Protein AF-A0A1B0D159-F1 (afdb_monomer_lite)

Structure (mmCIF, N/CA/C/O backbone):
data_AF-A0A1B0D159-F1
#
_entry.id   AF-A0A1B0D159-F1
#
loop_
_atom_site.group_PDB
_atom_site.id
_atom_site.type_symbol
_atom_site.label_atom_id
_atom_site.label_alt_id
_atom_site.label_comp_id
_atom_site.label_asym_id
_atom_site.label_entity_id
_atom_site.label_seq_id
_atom_site.pdbx_PDB_ins_code
_atom_site.Cartn_x
_atom_site.Cartn_y
_atom_site.Cartn_z
_atom_site.occupancy
_atom_site.B_iso_or_equiv
_atom_site.auth_seq_id
_atom_site.auth_comp_id
_atom_site.auth_asym_id
_atom_site.auth_atom_id
_atom_site.pdbx_PDB_model_num
ATOM 1 N N . MET A 1 1 ? -0.594 17.448 7.641 1.00 54.59 1 MET A N 1
ATOM 2 C CA . MET A 1 1 ? 0.842 17.535 8.004 1.00 54.59 1 MET A CA 1
ATOM 3 C C . MET A 1 1 ? 1.347 16.237 8.627 1.00 54.59 1 MET A C 1
ATOM 5 O O . MET A 1 1 ? 2.377 15.751 8.190 1.00 54.59 1 MET A O 1
ATOM 9 N N . GLU A 1 2 ? 0.631 15.640 9.583 1.00 60.34 2 GLU A N 1
ATOM 10 C CA . GLU A 1 2 ? 1.067 14.412 10.274 1.00 60.34 2 GLU A CA 1
ATOM 11 C C . GLU A 1 2 ? 1.139 13.172 9.366 1.00 60.34 2 GLU A C 1
ATOM 13 O O . GLU A 1 2 ? 2.184 12.535 9.313 1.00 60.34 2 GLU A O 1
ATOM 18 N N . ALA A 1 3 ? 0.113 12.914 8.541 1.00 57.47 3 ALA A N 1
ATOM 19 C CA . ALA A 1 3 ? 0.132 11.820 7.558 1.00 57.47 3 ALA A CA 1
ATOM 20 C C . ALA A 1 3 ? 1.318 11.931 6.581 1.00 57.47 3 ALA A C 1
ATOM 22 O O . ALA A 1 3 ? 2.084 10.995 6.398 1.00 57.47 3 ALA A O 1
ATOM 23 N N . LEU A 1 4 ? 1.545 13.115 6.007 1.00 62.62 4 LEU A N 1
ATOM 24 C CA . LEU A 1 4 ? 2.666 13.343 5.087 1.00 62.62 4 LEU A CA 1
ATOM 25 C C . LEU A 1 4 ? 4.036 13.183 5.760 1.00 62.62 4 LEU A C 1
ATOM 27 O O . LEU A 1 4 ? 4.980 12.746 5.111 1.00 62.62 4 LEU A O 1
ATOM 31 N N . ARG A 1 5 ? 4.155 13.510 7.053 1.00 64.19 5 ARG A N 1
ATOM 32 C CA . ARG A 1 5 ? 5.373 13.241 7.833 1.00 64.19 5 ARG A CA 1
ATOM 33 C C . ARG A 1 5 ? 5.543 11.748 8.118 1.00 64.19 5 ARG A C 1
ATOM 35 O O . ARG A 1 5 ? 6.658 11.260 8.003 1.00 64.19 5 ARG A O 1
ATOM 42 N N . TYR A 1 6 ? 4.460 11.028 8.408 1.00 66.75 6 TYR A N 1
ATOM 43 C CA . TYR A 1 6 ? 4.466 9.574 8.617 1.00 66.75 6 TYR A CA 1
ATOM 44 C C . TYR A 1 6 ? 4.919 8.788 7.367 1.00 66.75 6 TYR A C 1
ATOM 46 O O . TYR A 1 6 ? 5.575 7.746 7.465 1.00 66.75 6 TYR A O 1
ATOM 54 N N . PHE A 1 7 ? 4.612 9.315 6.179 1.00 66.75 7 PHE A N 1
ATOM 55 C CA . PHE A 1 7 ? 5.041 8.757 4.892 1.00 66.75 7 PHE A CA 1
ATOM 56 C C . PHE A 1 7 ? 6.311 9.402 4.316 1.00 66.75 7 PHE A C 1
ATOM 58 O O . PHE A 1 7 ? 6.636 9.136 3.168 1.00 66.75 7 PHE A O 1
ATOM 65 N N . GLU A 1 8 ? 7.015 10.252 5.072 1.00 73.12 8 GLU A N 1
ATOM 66 C CA . GLU A 1 8 ? 8.238 10.957 4.629 1.00 73.12 8 GLU A CA 1
ATOM 67 C C . GLU A 1 8 ? 8.065 11.856 3.381 1.00 73.12 8 GLU A C 1
ATOM 69 O O . GLU A 1 8 ? 9.023 12.420 2.860 1.00 73.12 8 GLU A O 1
ATOM 74 N N . LEU A 1 9 ? 6.826 12.105 2.946 1.00 66.94 9 LEU A N 1
ATOM 75 C CA . LEU A 1 9 ? 6.491 12.979 1.814 1.00 66.94 9 LEU A CA 1
ATOM 76 C C . LEU A 1 9 ? 6.340 14.458 2.211 1.00 66.94 9 LEU A C 1
ATOM 78 O O . LEU A 1 9 ? 6.102 15.321 1.364 1.00 66.94 9 LEU A O 1
ATOM 82 N N . GLY A 1 10 ? 6.482 14.775 3.501 1.00 57.59 10 GLY A N 1
ATOM 83 C CA . GLY A 1 10 ? 6.252 16.111 4.056 1.00 57.59 10 GLY A CA 1
ATOM 84 C C . GLY A 1 10 ? 7.083 17.228 3.415 1.00 57.59 10 GLY A C 1
ATOM 85 O O . GLY A 1 10 ? 6.584 18.344 3.301 1.00 57.59 10 GLY A O 1
ATOM 86 N N . GLN A 1 11 ? 8.306 16.937 2.954 1.00 58.91 11 GLN A N 1
ATOM 87 C CA . GLN A 1 11 ? 9.159 17.936 2.293 1.00 58.91 11 GLN A CA 1
ATOM 88 C C . GLN A 1 11 ? 8.787 18.178 0.821 1.00 58.91 11 GLN A C 1
ATOM 90 O O . GLN A 1 11 ? 9.048 19.259 0.306 1.00 58.91 11 GLN A O 1
ATOM 95 N N . LYS A 1 12 ? 8.146 17.210 0.149 1.00 57.34 12 LYS A N 1
ATOM 96 C CA . LYS A 1 12 ? 7.810 17.298 -1.285 1.00 57.34 12 LYS A CA 1
ATOM 97 C C . LYS A 1 12 ? 6.483 18.016 -1.562 1.00 57.34 12 LYS A C 1
ATOM 99 O O . LYS A 1 12 ? 6.266 18.483 -2.672 1.00 57.34 12 LYS A O 1
ATOM 104 N N . ILE A 1 13 ? 5.591 18.102 -0.570 1.00 54.78 13 ILE A N 1
ATOM 105 C CA . ILE A 1 13 ? 4.190 18.539 -0.759 1.00 54.78 13 ILE A CA 1
ATOM 106 C C . ILE A 1 13 ? 3.892 19.917 -0.131 1.00 54.78 13 ILE A C 1
ATOM 108 O O . ILE A 1 13 ? 2.797 20.446 -0.298 1.00 54.78 13 ILE A O 1
ATOM 112 N N . SER A 1 14 ? 4.853 20.567 0.540 1.00 49.03 14 SER A N 1
ATOM 113 C CA . SER A 1 14 ? 4.640 21.890 1.166 1.00 49.03 14 SER A CA 1
ATOM 114 C C . SER A 1 14 ? 4.395 23.043 0.174 1.00 49.03 14 SER A C 1
ATOM 116 O O . SER A 1 14 ? 4.145 24.170 0.597 1.00 49.03 14 SER A O 1
ATOM 118 N N . ILE A 1 15 ? 4.417 22.768 -1.132 1.00 50.78 15 ILE A N 1
ATOM 119 C CA . ILE A 1 15 ? 4.260 23.742 -2.210 1.00 50.78 15 ILE A CA 1
ATOM 120 C C . ILE A 1 15 ? 3.021 23.347 -3.040 1.00 50.78 15 ILE A C 1
ATOM 122 O O . ILE A 1 15 ? 3.056 22.445 -3.869 1.00 50.78 15 ILE A O 1
ATOM 126 N N . LEU A 1 16 ? 1.879 23.982 -2.773 1.00 50.66 16 LEU A N 1
ATOM 127 C CA . LEU A 1 16 ? 0.564 23.739 -3.402 1.00 50.66 16 LEU A CA 1
ATOM 128 C C . LEU A 1 16 ? -0.012 25.094 -3.866 1.00 50.66 16 LEU A C 1
ATOM 130 O O . LEU A 1 16 ? 0.313 26.088 -3.217 1.00 50.66 16 LEU A O 1
ATOM 134 N N . PRO A 1 17 ? -0.886 25.216 -4.902 1.00 53.81 17 PRO A N 1
ATOM 135 C CA . PRO A 1 17 ? -1.654 24.177 -5.610 1.00 53.81 17 PRO A CA 1
ATOM 136 C C . PRO A 1 17 ? -1.412 24.068 -7.137 1.00 53.81 17 PRO A C 1
ATOM 138 O O . PRO A 1 17 ? -1.729 23.034 -7.713 1.00 53.81 17 PRO A O 1
ATOM 141 N N . LYS A 1 18 ? -0.838 25.075 -7.820 1.00 52.78 18 LYS A N 1
ATOM 142 C CA . LYS A 1 18 ? -0.559 25.000 -9.277 1.00 52.78 18 LYS A CA 1
ATOM 143 C C . LYS A 1 18 ? 0.572 24.027 -9.617 1.00 52.78 18 LYS A C 1
ATOM 145 O O . LYS A 1 18 ? 0.513 23.364 -10.639 1.00 52.78 18 LYS A O 1
ATOM 150 N N . GLN A 1 19 ? 1.552 23.907 -8.726 1.00 56.62 19 GLN A N 1
ATOM 151 C CA . GLN A 1 19 ? 2.674 22.981 -8.873 1.00 56.62 19 GLN A CA 1
ATOM 152 C C . GLN A 1 19 ? 2.302 21.534 -8.548 1.00 56.62 19 GLN A C 1
ATOM 154 O O . GLN A 1 19 ? 3.108 20.650 -8.774 1.00 56.62 19 GLN A O 1
ATOM 159 N N . LEU A 1 20 ? 1.107 21.252 -8.016 1.00 61.47 20 LEU A N 1
ATOM 160 C CA . LEU A 1 20 ? 0.776 19.899 -7.572 1.00 61.47 20 LEU A CA 1
ATOM 161 C C . LEU A 1 20 ? 0.695 18.913 -8.739 1.00 61.47 20 LEU A C 1
ATOM 163 O O . LEU A 1 20 ? 1.216 17.811 -8.627 1.00 61.47 20 LEU A O 1
ATOM 167 N N . ASN A 1 21 ? 0.074 19.308 -9.852 1.00 61.00 21 ASN A N 1
ATOM 168 C CA . ASN A 1 21 ? -0.020 18.443 -11.029 1.00 61.00 21 ASN A CA 1
ATOM 169 C C . ASN A 1 21 ? 1.361 18.190 -11.647 1.00 61.00 21 ASN A C 1
ATOM 171 O O . ASN A 1 21 ? 1.673 17.045 -11.968 1.00 61.00 21 ASN A O 1
ATOM 175 N N . ASP A 1 22 ? 2.205 19.221 -11.728 1.00 66.69 22 ASP A N 1
ATOM 176 C CA . ASP A 1 22 ? 3.579 19.093 -12.223 1.00 66.69 22 ASP A CA 1
ATOM 177 C C . ASP A 1 22 ? 4.424 18.230 -11.273 1.00 66.69 22 ASP A C 1
ATOM 179 O O . ASP A 1 22 ? 5.069 17.276 -11.701 1.00 66.69 22 ASP A O 1
ATOM 183 N N . THR A 1 23 ? 4.341 18.461 -9.962 1.00 69.38 23 THR A N 1
ATOM 184 C CA . THR A 1 23 ? 5.036 17.664 -8.942 1.00 69.38 23 THR A CA 1
ATOM 185 C C . THR A 1 23 ? 4.586 16.205 -8.958 1.00 69.38 23 THR A C 1
ATOM 187 O O . THR A 1 23 ? 5.434 15.318 -8.935 1.00 69.38 23 THR A O 1
ATOM 190 N N . ILE A 1 24 ? 3.279 15.925 -9.064 1.00 71.56 24 ILE A N 1
ATOM 191 C CA . ILE A 1 24 ? 2.757 14.554 -9.197 1.00 71.56 24 ILE A CA 1
ATOM 192 C C . ILE A 1 24 ? 3.269 13.906 -10.486 1.00 71.56 24 ILE A C 1
ATOM 194 O O . ILE A 1 24 ? 3.559 12.708 -10.493 1.00 71.56 24 ILE A O 1
ATOM 198 N N . SER A 1 25 ? 3.411 14.672 -11.573 1.00 78.12 25 SER A N 1
ATOM 199 C CA . SER A 1 25 ? 3.928 14.143 -12.836 1.00 78.12 25 SER A CA 1
ATOM 200 C C . SER A 1 25 ? 5.370 13.635 -12.705 1.00 78.12 25 SER A C 1
ATOM 202 O O . SER A 1 25 ? 5.688 12.590 -13.274 1.00 78.12 25 SER A O 1
ATOM 204 N N . HIS A 1 26 ? 6.185 14.297 -11.874 1.00 84.69 26 HIS A N 1
ATOM 205 C CA . HIS A 1 26 ? 7.584 13.945 -11.614 1.00 84.69 26 HIS A CA 1
ATOM 206 C C . HIS A 1 26 ? 7.784 12.809 -10.606 1.00 84.69 26 HIS A C 1
ATOM 208 O O . HIS A 1 26 ? 8.901 12.309 -10.492 1.00 84.69 26 HIS A O 1
ATOM 214 N N . LEU A 1 27 ? 6.736 12.387 -9.891 1.00 87.50 27 LEU A N 1
ATOM 215 C CA . LEU A 1 27 ? 6.840 11.256 -8.973 1.00 87.50 27 LEU A CA 1
ATOM 216 C C . LEU A 1 27 ? 7.059 9.946 -9.737 1.00 87.50 27 LEU A C 1
ATOM 218 O O . LEU A 1 27 ? 6.408 9.676 -10.761 1.00 87.50 27 LEU A O 1
ATOM 222 N N . THR A 1 28 ? 7.933 9.106 -9.195 1.00 92.56 28 THR A N 1
ATOM 223 C CA . THR A 1 28 ? 8.136 7.736 -9.672 1.00 92.56 28 THR A CA 1
ATOM 224 C C . THR A 1 28 ? 6.897 6.870 -9.402 1.00 92.56 28 THR A C 1
ATOM 226 O O . THR A 1 28 ? 5.931 7.289 -8.754 1.00 92.56 28 THR A O 1
ATOM 229 N N . ALA A 1 29 ? 6.871 5.655 -9.954 1.00 90.88 29 ALA A N 1
ATOM 230 C CA . ALA A 1 29 ? 5.729 4.754 -9.796 1.00 90.88 29 ALA A CA 1
ATOM 231 C C . ALA A 1 29 ? 5.495 4.362 -8.326 1.00 90.88 29 ALA A C 1
ATOM 233 O O . ALA A 1 29 ? 4.355 4.381 -7.860 1.00 90.88 29 ALA A O 1
ATOM 234 N N . ASP A 1 30 ? 6.561 4.066 -7.583 1.00 93.69 30 ASP A N 1
ATOM 235 C CA . ASP A 1 30 ? 6.516 3.790 -6.147 1.00 93.69 30 ASP A CA 1
ATOM 236 C C . ASP A 1 30 ? 6.044 5.010 -5.349 1.00 93.69 30 ASP A C 1
ATOM 238 O O . ASP A 1 30 ? 5.117 4.890 -4.552 1.00 93.69 30 ASP A O 1
ATOM 242 N N . GLU A 1 31 ? 6.574 6.204 -5.618 1.00 92.38 31 GLU A N 1
ATOM 243 C CA . GLU A 1 31 ? 6.166 7.430 -4.925 1.00 92.38 31 GLU A CA 1
ATOM 244 C C . GLU A 1 31 ? 4.682 7.751 -5.132 1.00 92.38 31 GLU A C 1
ATOM 246 O O . GLU A 1 31 ? 3.992 8.162 -4.195 1.00 92.38 31 GLU A O 1
ATOM 251 N N . LYS A 1 32 ? 4.159 7.510 -6.341 1.00 90.81 32 LYS A N 1
ATOM 252 C CA . LYS A 1 32 ? 2.724 7.628 -6.637 1.00 90.81 32 LYS A CA 1
ATOM 253 C C . LYS A 1 32 ? 1.897 6.632 -5.826 1.00 90.81 32 LYS A C 1
ATOM 255 O O . LYS A 1 32 ? 0.839 6.999 -5.312 1.00 90.81 32 LYS A O 1
ATOM 260 N N . GLN A 1 33 ? 2.372 5.398 -5.662 1.00 93.25 33 GLN A N 1
ATOM 261 C CA . GLN A 1 33 ? 1.699 4.410 -4.819 1.00 93.25 33 GLN A CA 1
ATOM 262 C C . GLN A 1 33 ? 1.749 4.784 -3.332 1.00 93.25 33 GLN A C 1
ATOM 264 O O . GLN A 1 33 ? 0.730 4.664 -2.652 1.00 93.25 33 GLN A O 1
ATOM 269 N N . ILE A 1 34 ? 2.870 5.313 -2.831 1.00 94.31 34 ILE A N 1
ATOM 270 C CA . ILE A 1 34 ? 2.960 5.823 -1.453 1.00 94.31 34 ILE A CA 1
ATOM 271 C C . ILE A 1 34 ? 2.025 7.019 -1.250 1.00 94.31 34 ILE A C 1
ATOM 273 O O . ILE A 1 34 ? 1.350 7.106 -0.225 1.00 94.31 34 ILE A O 1
ATOM 277 N N . LEU A 1 35 ? 1.908 7.914 -2.233 1.00 90.69 35 LEU A N 1
ATOM 278 C CA . LEU A 1 35 ? 0.947 9.014 -2.171 1.00 90.69 35 LEU A CA 1
ATOM 279 C C . LEU A 1 35 ? -0.504 8.505 -2.119 1.00 90.69 35 LEU A C 1
ATOM 281 O O . LEU A 1 35 ? -1.311 9.013 -1.338 1.00 90.69 35 LEU A O 1
ATOM 285 N N . CYS A 1 36 ? -0.832 7.474 -2.901 1.00 90.88 36 CYS A N 1
ATOM 286 C CA . CYS A 1 36 ? -2.137 6.816 -2.839 1.00 90.88 36 CYS A CA 1
ATOM 287 C C . CYS A 1 36 ? -2.382 6.180 -1.459 1.00 90.88 36 CYS A C 1
ATOM 289 O O . CYS A 1 36 ? -3.451 6.346 -0.873 1.00 90.88 36 CYS A O 1
ATOM 291 N N . LEU A 1 37 ? -1.362 5.540 -0.884 1.00 92.94 37 LEU A N 1
ATOM 292 C CA . LEU A 1 37 ? -1.410 4.969 0.461 1.00 92.94 37 LEU A CA 1
ATOM 293 C C . LEU A 1 37 ? -1.680 6.034 1.536 1.00 92.94 37 LEU A C 1
ATOM 295 O O . LEU A 1 37 ? -2.465 5.787 2.449 1.00 92.94 37 LEU A O 1
ATOM 299 N N . VAL A 1 38 ? -1.108 7.238 1.401 1.00 91.94 38 VAL A N 1
ATOM 300 C CA . VAL A 1 38 ? -1.415 8.376 2.289 1.00 91.94 38 VAL A CA 1
ATOM 301 C C . VAL A 1 38 ? -2.893 8.739 2.218 1.00 91.94 38 VAL A C 1
ATOM 303 O O . VAL A 1 38 ? -3.523 8.968 3.252 1.00 91.94 38 VAL A O 1
ATOM 306 N N . LYS A 1 39 ? -3.452 8.801 1.006 1.00 89.31 39 LYS A N 1
ATOM 307 C CA . LYS A 1 39 ? -4.870 9.110 0.805 1.00 89.31 39 LYS A CA 1
ATOM 308 C C . LYS A 1 39 ? -5.754 8.067 1.492 1.00 89.31 39 LYS A C 1
ATOM 310 O O . LYS A 1 39 ? -6.626 8.436 2.272 1.00 89.31 39 LYS A O 1
ATOM 315 N N . ILE A 1 40 ? -5.459 6.785 1.284 1.00 90.69 40 ILE A N 1
ATOM 316 C CA . ILE A 1 40 ? -6.162 5.666 1.927 1.00 90.69 40 ILE A CA 1
ATOM 317 C C . ILE A 1 40 ? -6.066 5.776 3.461 1.00 90.69 40 ILE A C 1
ATOM 319 O O . ILE A 1 40 ? -7.070 5.646 4.157 1.00 90.69 40 ILE A O 1
ATOM 323 N N . TRP A 1 41 ? -4.883 6.086 4.001 1.00 92.38 41 TRP A N 1
ATOM 324 C CA . TRP A 1 41 ? -4.661 6.282 5.441 1.00 92.38 41 TRP A CA 1
ATOM 325 C C . TRP A 1 41 ? -5.510 7.406 6.044 1.00 92.38 41 TRP A C 1
ATOM 327 O O . TRP A 1 41 ? -6.031 7.266 7.151 1.00 92.38 41 TRP A O 1
ATOM 337 N N . LEU A 1 42 ? -5.683 8.509 5.313 1.00 89.50 42 LEU A N 1
ATOM 338 C CA . LEU A 1 42 ? -6.531 9.625 5.736 1.00 89.50 42 LEU A CA 1
ATOM 339 C C . LEU A 1 42 ? -8.023 9.274 5.705 1.00 89.50 42 LEU A C 1
ATOM 341 O O . LEU A 1 42 ? -8.762 9.707 6.586 1.00 89.50 42 LEU A O 1
ATOM 345 N N . GLU A 1 43 ? -8.458 8.495 4.716 1.00 91.25 43 GLU A N 1
ATOM 346 C CA . GLU A 1 43 ? -9.862 8.101 4.545 1.00 91.25 43 GLU A CA 1
ATOM 347 C C . GLU A 1 43 ? -10.306 7.010 5.532 1.00 91.25 43 GLU A C 1
ATOM 349 O O . GLU A 1 43 ? -11.498 6.886 5.805 1.00 91.25 43 GLU A O 1
ATOM 354 N N . ARG A 1 44 ? -9.359 6.245 6.096 1.00 90.19 44 ARG A N 1
ATOM 355 C CA . ARG A 1 44 ? -9.606 5.133 7.036 1.00 90.19 44 ARG A CA 1
ATOM 356 C C . ARG A 1 44 ? -10.700 4.150 6.571 1.00 90.19 44 ARG A C 1
ATOM 358 O O . ARG A 1 44 ? -11.644 3.886 7.320 1.00 90.19 44 ARG A O 1
ATOM 365 N N . PRO A 1 45 ? -10.606 3.589 5.354 1.00 93.56 45 PRO A N 1
ATOM 366 C CA . PRO A 1 45 ? -11.593 2.630 4.879 1.00 93.56 45 PRO A CA 1
ATOM 367 C C . PRO A 1 45 ? -11.532 1.300 5.646 1.00 93.56 45 PRO A C 1
ATOM 369 O O . PRO A 1 45 ? -10.489 0.892 6.154 1.00 93.56 45 PRO A O 1
ATOM 372 N N . ILE A 1 46 ? -12.661 0.588 5.656 1.00 94.56 46 ILE A N 1
ATOM 373 C CA . ILE A 1 46 ? -12.785 -0.770 6.216 1.00 94.56 46 ILE A CA 1
ATOM 374 C C . ILE A 1 46 ? -12.373 -1.875 5.228 1.00 94.56 46 ILE A C 1
ATOM 376 O O . ILE A 1 46 ? -12.187 -3.022 5.627 1.00 94.56 46 ILE A O 1
ATOM 380 N N . ILE A 1 47 ? -12.237 -1.538 3.941 1.00 95.75 47 ILE A N 1
ATOM 381 C CA . ILE A 1 47 ? -11.741 -2.422 2.882 1.00 95.75 47 ILE A CA 1
ATOM 382 C C . ILE A 1 47 ? -10.654 -1.670 2.118 1.00 95.75 47 ILE A C 1
ATOM 384 O O . ILE A 1 47 ? -10.881 -0.551 1.660 1.00 95.75 47 ILE A O 1
ATOM 388 N N . VAL A 1 48 ? -9.491 -2.293 1.955 1.00 95.12 48 VAL A N 1
ATOM 389 C CA . VAL A 1 48 ? -8.369 -1.751 1.186 1.00 95.12 48 VAL A CA 1
ATOM 390 C C . VAL A 1 48 ? -8.001 -2.735 0.088 1.00 95.12 48 VAL A C 1
ATOM 392 O O . VAL A 1 48 ? -7.759 -3.910 0.354 1.00 95.12 48 VAL A O 1
ATOM 395 N N . ILE A 1 49 ? -7.941 -2.251 -1.150 1.00 95.00 49 ILE A N 1
ATOM 396 C CA . ILE A 1 49 ? -7.511 -3.041 -2.304 1.00 95.00 49 ILE A CA 1
ATOM 397 C C . ILE A 1 49 ? -6.152 -2.513 -2.752 1.00 95.00 49 ILE A C 1
ATOM 399 O O . ILE A 1 49 ? -6.005 -1.322 -3.023 1.00 95.00 49 ILE A O 1
ATOM 403 N N . VAL A 1 50 ? -5.161 -3.398 -2.815 1.00 94.00 50 VAL A N 1
ATOM 404 C CA . VAL A 1 50 ? -3.812 -3.088 -3.293 1.00 94.00 50 VAL A CA 1
ATOM 405 C C . VAL A 1 50 ? -3.531 -3.939 -4.520 1.00 94.00 50 VAL A C 1
ATOM 407 O O . VAL A 1 50 ? -3.413 -5.158 -4.425 1.00 94.00 50 VAL A O 1
ATOM 410 N N . GLU A 1 51 ? -3.411 -3.293 -5.672 1.00 93.31 51 GLU A N 1
ATOM 411 C CA . GLU A 1 51 ? -3.119 -3.953 -6.940 1.00 93.31 51 GLU A CA 1
ATOM 412 C C . GLU A 1 51 ? -1.681 -3.665 -7.371 1.00 93.31 51 GLU A C 1
ATOM 414 O O . GLU A 1 51 ? -1.247 -2.513 -7.370 1.00 93.31 51 GLU A O 1
ATOM 419 N N . ASN A 1 52 ? -0.953 -4.722 -7.740 1.00 90.75 52 ASN A N 1
ATOM 420 C CA . ASN A 1 52 ? 0.389 -4.681 -8.320 1.00 90.75 52 ASN A CA 1
ATOM 421 C C . ASN A 1 52 ? 1.330 -3.681 -7.614 1.00 90.75 52 ASN A C 1
ATOM 423 O O . ASN A 1 52 ? 1.830 -2.735 -8.238 1.00 90.75 52 ASN A O 1
ATOM 427 N N . PRO A 1 53 ? 1.581 -3.864 -6.301 1.00 92.38 53 PRO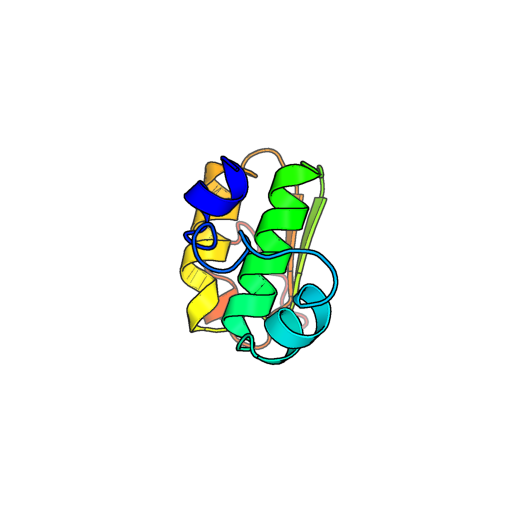 A N 1
ATOM 428 C CA . PRO A 1 53 ? 2.458 -2.974 -5.553 1.00 92.38 53 PRO A CA 1
ATOM 429 C C . PRO A 1 53 ? 3.871 -2.989 -6.149 1.00 92.38 53 PRO A C 1
ATOM 431 O O . PRO A 1 53 ? 4.445 -4.053 -6.405 1.00 92.38 53 PRO A O 1
ATOM 434 N N . HIS A 1 54 ? 4.436 -1.802 -6.359 1.00 94.31 54 HIS A N 1
ATOM 435 C CA . HIS A 1 54 ? 5.797 -1.618 -6.838 1.00 94.31 54 HIS A CA 1
ATOM 436 C C . HIS A 1 54 ? 6.774 -2.249 -5.835 1.00 94.31 54 HIS A C 1
ATOM 438 O O . HIS A 1 54 ? 6.571 -2.079 -4.627 1.00 94.31 54 HIS A O 1
ATOM 444 N N . PRO A 1 55 ? 7.837 -2.943 -6.287 1.00 92.19 55 PRO A N 1
ATOM 445 C CA . PRO A 1 55 ? 8.793 -3.595 -5.390 1.00 92.19 55 PRO A CA 1
ATOM 446 C C . PRO A 1 55 ? 9.328 -2.670 -4.288 1.00 92.19 55 PRO A C 1
ATOM 448 O O . PRO A 1 55 ? 9.320 -3.048 -3.119 1.00 92.19 55 PRO A O 1
ATOM 451 N N . ASP A 1 56 ?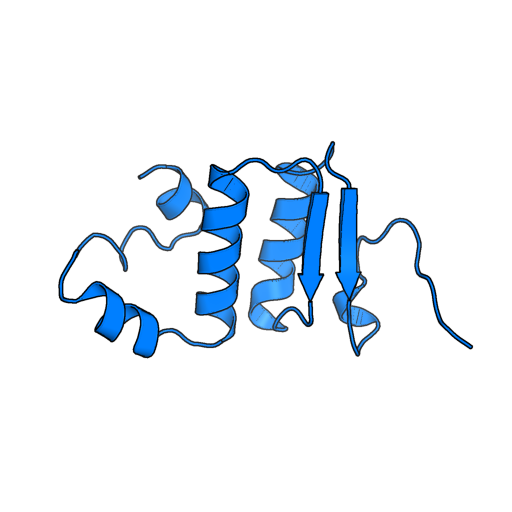 9.678 -1.432 -4.645 1.00 93.75 56 ASP A N 1
ATOM 452 C CA . ASP A 1 56 ? 10.219 -0.443 -3.698 1.00 93.75 56 ASP A CA 1
ATOM 453 C C . ASP A 1 56 ? 9.167 0.140 -2.736 1.00 93.75 56 ASP A C 1
ATOM 455 O O . ASP A 1 56 ? 9.495 0.547 -1.622 1.00 93.75 56 ASP A O 1
ATOM 459 N N . ALA A 1 57 ? 7.882 0.126 -3.110 1.00 93.44 57 ALA A N 1
ATOM 460 C CA . ALA A 1 57 ? 6.788 0.570 -2.240 1.00 93.44 57 ALA A CA 1
ATOM 461 C C . ALA A 1 57 ? 6.288 -0.543 -1.301 1.00 93.44 57 ALA A C 1
ATOM 463 O O . ALA A 1 57 ? 5.647 -0.266 -0.282 1.00 93.44 57 ALA A O 1
ATOM 464 N N . LEU A 1 58 ? 6.572 -1.807 -1.630 1.00 93.00 58 LEU A N 1
ATOM 465 C CA . LEU A 1 58 ? 5.952 -2.977 -1.014 1.00 93.00 58 LEU A CA 1
ATOM 466 C C . LEU A 1 58 ? 6.159 -3.040 0.501 1.00 93.00 58 LEU A C 1
ATOM 468 O O . LEU A 1 58 ? 5.211 -3.312 1.235 1.00 93.00 58 LEU A O 1
ATOM 472 N N . ASN A 1 59 ? 7.371 -2.759 0.982 1.00 93.19 59 ASN A N 1
ATOM 473 C CA . ASN A 1 59 ? 7.671 -2.810 2.414 1.00 93.19 59 ASN A CA 1
ATOM 474 C C . ASN A 1 59 ? 6.833 -1.797 3.202 1.00 93.19 59 ASN A C 1
ATOM 476 O O . ASN A 1 59 ? 6.272 -2.141 4.242 1.00 93.19 59 ASN A O 1
ATOM 480 N N . LYS A 1 60 ? 6.696 -0.569 2.684 1.00 93.69 60 LYS A N 1
ATOM 481 C CA . LYS A 1 60 ? 5.902 0.489 3.324 1.00 93.69 60 LYS A CA 1
ATOM 482 C C . LYS A 1 60 ? 4.405 0.204 3.237 1.00 93.69 60 LYS A C 1
ATOM 484 O O . LYS A 1 60 ? 3.682 0.463 4.197 1.00 93.69 60 LYS A O 1
ATOM 489 N N . ILE A 1 61 ? 3.944 -0.351 2.117 1.00 94.56 61 ILE A N 1
ATOM 490 C CA . ILE A 1 61 ? 2.566 -0.826 1.968 1.00 94.56 61 ILE A CA 1
ATOM 491 C C . ILE A 1 61 ? 2.287 -1.901 3.021 1.00 94.56 61 ILE A C 1
ATOM 493 O O . ILE A 1 61 ? 1.355 -1.751 3.803 1.00 94.56 61 ILE A O 1
ATOM 497 N N . ASN A 1 62 ? 3.118 -2.940 3.104 1.00 93.62 62 ASN A N 1
ATOM 498 C CA . ASN A 1 62 ? 2.915 -4.057 4.024 1.00 93.62 62 ASN A CA 1
ATOM 499 C C . ASN A 1 62 ? 2.924 -3.620 5.490 1.00 93.62 62 ASN A C 1
ATOM 501 O O . ASN A 1 62 ? 2.030 -4.019 6.235 1.00 93.62 62 ASN A O 1
ATOM 505 N N . SER A 1 63 ? 3.878 -2.779 5.903 1.00 93.50 63 SER A N 1
ATOM 506 C CA . SER A 1 63 ? 3.895 -2.262 7.275 1.00 93.50 63 SER A CA 1
ATOM 507 C C . SER A 1 63 ? 2.658 -1.417 7.572 1.00 93.50 63 SER A C 1
ATOM 509 O O . SER A 1 63 ? 2.006 -1.623 8.587 1.00 93.50 63 SER A O 1
ATOM 511 N N . THR A 1 64 ? 2.243 -0.550 6.646 1.00 93.81 64 THR A N 1
ATOM 512 C CA . THR A 1 64 ? 1.038 0.274 6.831 1.00 93.81 64 THR A CA 1
ATOM 513 C C . THR A 1 64 ? -0.227 -0.578 6.939 1.00 93.81 64 THR A C 1
ATOM 515 O O . THR A 1 64 ?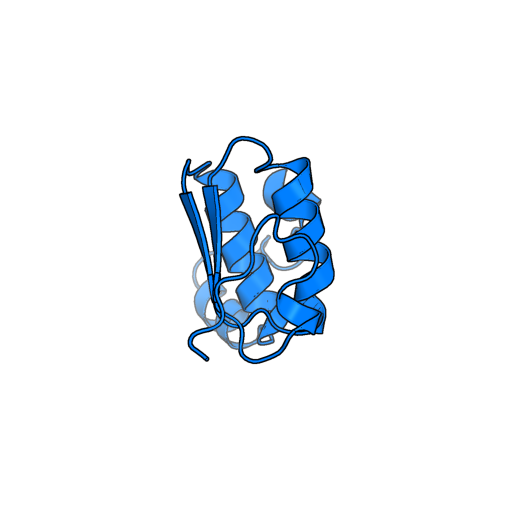 -1.079 -0.287 7.779 1.00 93.81 64 THR A O 1
ATOM 518 N N . MET A 1 65 ? -0.355 -1.638 6.131 1.00 92.62 65 MET A N 1
ATOM 519 C CA . MET A 1 65 ? -1.497 -2.555 6.218 1.00 92.62 65 MET A CA 1
ATOM 520 C C . MET A 1 65 ? -1.546 -3.259 7.579 1.00 92.62 65 MET A C 1
ATOM 522 O O . MET A 1 65 ? -2.602 -3.314 8.201 1.00 92.62 65 MET A O 1
ATOM 526 N N . ASN A 1 66 ? -0.398 -3.737 8.065 1.00 91.12 66 ASN A N 1
ATOM 527 C CA . ASN A 1 66 ? -0.310 -4.458 9.334 1.00 91.12 66 ASN A CA 1
ATOM 528 C C . AS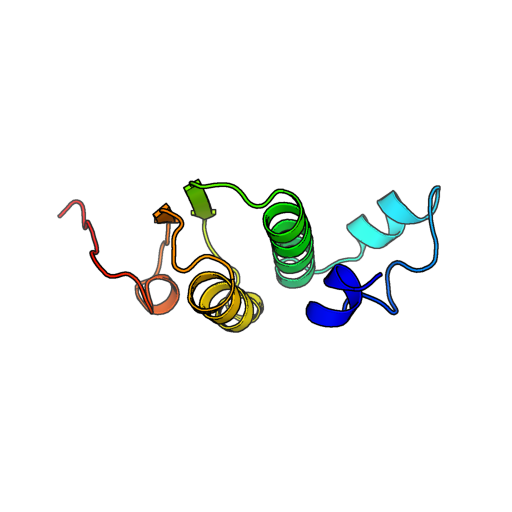N A 1 66 ? -0.498 -3.543 10.556 1.00 91.12 66 ASN A C 1
ATOM 530 O O . ASN A 1 66 ? -1.116 -3.956 11.534 1.00 91.12 66 ASN A O 1
ATOM 534 N N . ASP A 1 67 ? 0.007 -2.309 10.502 1.00 91.75 67 ASP A N 1
ATOM 535 C CA . ASP A 1 67 ? 0.027 -1.409 11.659 1.00 91.75 67 ASP A CA 1
ATOM 536 C C . ASP A 1 67 ? -1.228 -0.529 11.727 1.00 91.75 67 ASP A C 1
ATOM 538 O O . ASP A 1 67 ? -1.858 -0.400 12.777 1.00 91.75 67 ASP A O 1
ATOM 542 N N . SER A 1 68 ? -1.602 0.093 10.603 1.00 92.06 68 SER A N 1
ATOM 543 C CA . SER A 1 68 ? -2.691 1.082 10.543 1.00 92.06 68 SER A CA 1
ATOM 544 C C . SER A 1 68 ? -4.035 0.493 10.113 1.00 92.06 68 SER A C 1
ATOM 546 O O . SER A 1 68 ? -5.072 1.068 10.435 1.00 92.06 68 SER A O 1
ATOM 548 N N . PHE A 1 69 ? -4.031 -0.641 9.407 1.00 92.50 69 PHE A N 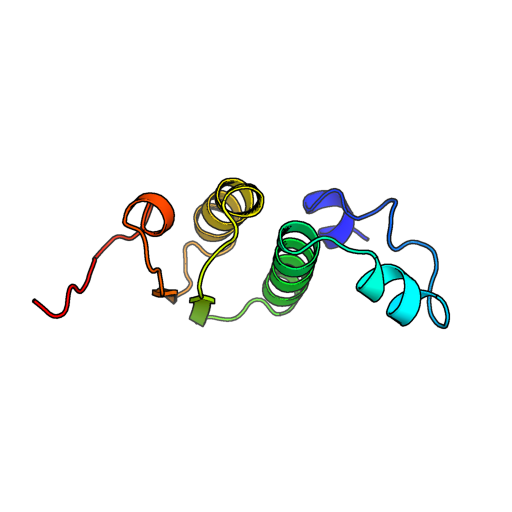1
ATOM 549 C CA . PHE A 1 69 ? -5.226 -1.271 8.831 1.00 92.50 69 PHE A CA 1
ATOM 550 C C . PHE A 1 69 ? -5.476 -2.692 9.345 1.00 92.50 69 PHE A C 1
ATOM 552 O O . PHE A 1 69 ? -6.155 -3.476 8.689 1.00 92.50 69 PHE A O 1
ATOM 559 N N . LYS A 1 70 ? -4.985 -3.013 10.546 1.00 90.25 70 LYS A N 1
ATOM 560 C CA . LYS A 1 70 ? -5.137 -4.335 11.179 1.00 90.25 70 LYS A CA 1
ATOM 561 C C . LYS A 1 70 ? -6.586 -4.840 11.269 1.00 90.25 70 LYS A C 1
ATOM 563 O O . LYS A 1 70 ? -6.812 -6.043 11.234 1.00 90.25 70 LYS A O 1
ATOM 568 N N . ASP A 1 71 ? -7.545 -3.919 11.386 1.00 91.75 71 ASP A N 1
ATOM 569 C CA . ASP A 1 71 ? -8.975 -4.219 11.528 1.00 91.75 71 ASP A CA 1
ATOM 570 C C . ASP A 1 71 ? -9.738 -4.090 10.192 1.00 91.75 71 ASP A C 1
ATOM 572 O O . ASP A 1 71 ? -10.950 -4.295 10.142 1.00 91.75 71 ASP A O 1
ATOM 576 N N . ALA A 1 72 ? -9.049 -3.737 9.100 1.00 94.38 72 ALA A N 1
ATOM 577 C CA . ALA A 1 72 ? -9.632 -3.628 7.768 1.00 94.38 72 ALA A CA 1
ATOM 578 C C . ALA A 1 72 ? -9.442 -4.926 6.972 1.00 94.38 72 ALA A C 1
ATOM 580 O O . ALA A 1 72 ? -8.478 -5.671 7.146 1.00 94.38 72 ALA A O 1
ATOM 581 N N . THR A 1 73 ? -10.346 -5.176 6.027 1.00 95.50 73 THR A N 1
ATOM 582 C CA . THR A 1 73 ? -10.159 -6.244 5.040 1.00 95.50 73 THR A CA 1
ATOM 583 C C . THR A 1 73 ? -9.199 -5.765 3.958 1.00 95.50 73 THR A C 1
ATOM 585 O O . THR A 1 73 ? -9.530 -4.860 3.194 1.00 95.50 73 THR A O 1
ATOM 588 N N . VAL A 1 74 ? -8.020 -6.380 3.866 1.00 95.25 74 VAL A N 1
ATOM 589 C CA . VAL A 1 74 ? -7.019 -6.056 2.840 1.00 95.25 74 VAL A CA 1
ATOM 590 C C . VAL A 1 74 ? -7.021 -7.127 1.753 1.00 95.25 74 VAL A C 1
ATOM 592 O O . VAL A 1 74 ? -6.751 -8.296 2.022 1.00 95.25 74 VAL A O 1
ATOM 595 N N . ILE A 1 75 ? -7.292 -6.723 0.513 1.00 95.75 75 ILE A N 1
ATOM 596 C CA . ILE A 1 75 ? -7.247 -7.584 -0.673 1.00 95.75 75 ILE A CA 1
ATOM 597 C C . ILE A 1 75 ? -6.034 -7.173 -1.506 1.00 95.75 75 ILE A C 1
ATOM 599 O O . ILE A 1 75 ? -5.953 -6.033 -1.963 1.00 95.75 75 ILE A O 1
ATOM 603 N N . LYS A 1 76 ? -5.090 -8.097 -1.710 1.00 93.94 76 LYS A N 1
ATOM 604 C CA . LYS A 1 76 ? -3.932 -7.880 -2.585 1.00 93.94 76 LYS A CA 1
ATOM 605 C C . LYS A 1 76 ? -4.113 -8.635 -3.896 1.00 93.94 76 LYS A C 1
ATOM 607 O O . LYS A 1 76 ? -4.357 -9.838 -3.880 1.00 93.94 76 LYS A O 1
ATOM 612 N N . ILE A 1 77 ? -3.961 -7.926 -5.00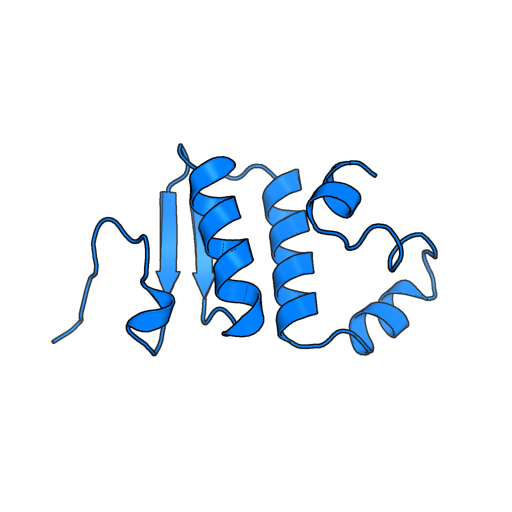9 1.00 94.06 77 ILE A N 1
ATOM 613 C CA . ILE A 1 77 ? -3.917 -8.488 -6.360 1.00 94.06 77 ILE A CA 1
ATOM 614 C C . ILE A 1 77 ? -2.479 -8.339 -6.843 1.00 94.06 77 ILE A C 1
ATOM 616 O O . ILE A 1 77 ? -1.949 -7.229 -6.880 1.00 94.06 77 ILE A O 1
ATOM 620 N N . ALA A 1 78 ? -1.833 -9.453 -7.161 1.00 90.81 78 ALA A N 1
ATOM 621 C CA . ALA A 1 78 ? -0.411 -9.486 -7.461 1.00 90.81 78 ALA A CA 1
ATOM 622 C C . ALA A 1 78 ? -0.097 -10.473 -8.579 1.00 90.81 78 ALA A C 1
ATOM 624 O O . ALA A 1 78 ? -0.734 -11.518 -8.693 1.00 90.81 78 ALA A O 1
ATOM 625 N N . THR A 1 79 ? 0.946 -10.167 -9.347 1.00 89.81 79 THR A N 1
ATOM 626 C CA . THR A 1 79 ? 1.494 -11.057 -10.379 1.00 89.81 79 THR A CA 1
ATOM 627 C C . THR A 1 79 ? 2.675 -11.888 -9.878 1.00 89.81 79 THR A C 1
ATOM 629 O O . THR A 1 79 ? 3.133 -12.785 -10.580 1.00 89.81 79 THR A O 1
ATOM 632 N N . SER A 1 80 ? 3.200 -11.597 -8.682 1.00 88.44 80 SER A N 1
ATOM 633 C CA . SER A 1 80 ? 4.315 -12.323 -8.068 1.00 88.44 80 SER A CA 1
ATOM 634 C C . SER A 1 80 ? 4.026 -12.671 -6.611 1.00 88.44 80 SER A C 1
ATOM 636 O O . SER A 1 80 ? 3.512 -11.848 -5.854 1.00 88.44 80 SER A O 1
ATOM 638 N N . GLN A 1 81 ? 4.442 -13.867 -6.181 1.00 87.69 81 GLN A N 1
ATOM 639 C CA . GLN A 1 81 ? 4.280 -14.329 -4.797 1.00 87.69 81 GLN A CA 1
ATOM 640 C C . GLN A 1 81 ? 4.937 -13.400 -3.768 1.00 87.69 81 GLN A C 1
ATOM 642 O O . GLN A 1 81 ? 4.421 -13.240 -2.666 1.00 87.69 81 GLN A O 1
ATOM 647 N N . HIS A 1 82 ? 6.035 -12.727 -4.125 1.00 88.81 82 HIS A N 1
ATOM 648 C CA . HIS A 1 82 ? 6.698 -11.771 -3.235 1.00 88.81 82 HIS A CA 1
ATOM 649 C C . HIS A 1 82 ? 5.772 -10.612 -2.820 1.00 88.81 82 HIS A C 1
ATOM 651 O O . HIS A 1 82 ? 5.844 -10.117 -1.701 1.00 88.81 82 HIS A O 1
ATOM 657 N N . GLN A 1 83 ? 4.847 -10.198 -3.688 1.00 90.31 83 GLN A N 1
ATOM 658 C CA . GLN A 1 83 ? 3.891 -9.127 -3.386 1.00 90.31 83 GLN A CA 1
ATOM 659 C C . GLN A 1 83 ? 2.758 -9.583 -2.446 1.00 90.31 83 GLN A C 1
ATOM 661 O O . GLN A 1 83 ? 2.060 -8.749 -1.868 1.00 90.31 83 GLN A O 1
ATOM 666 N N . LEU A 1 84 ? 2.588 -10.896 -2.265 1.00 89.12 84 LEU A N 1
ATOM 667 C CA . LEU A 1 84 ? 1.576 -11.506 -1.397 1.00 89.12 84 LEU A CA 1
ATOM 668 C C . LEU A 1 84 ? 2.073 -11.736 0.037 1.00 89.12 84 LEU A C 1
ATOM 670 O O . LEU A 1 84 ? 1.336 -12.266 0.870 1.00 89.12 84 LEU A O 1
ATOM 674 N N . ILE A 1 85 ? 3.307 -11.326 0.353 1.00 83.31 85 ILE A N 1
ATOM 675 C CA . ILE A 1 85 ? 3.829 -11.367 1.723 1.00 83.31 85 ILE A CA 1
ATOM 676 C C . ILE A 1 85 ? 2.831 -10.662 2.654 1.00 83.31 85 ILE A C 1
ATOM 678 O O . ILE A 1 85 ? 2.281 -9.619 2.303 1.00 83.31 85 ILE A O 1
ATOM 682 N N . SER A 1 86 ? 2.608 -11.247 3.834 1.00 83.25 86 SER A N 1
ATOM 683 C CA . SER A 1 86 ? 1.656 -10.814 4.871 1.00 83.25 86 SER A CA 1
ATOM 684 C C . SER A 1 86 ? 0.167 -11.096 4.623 1.00 83.25 86 SER A C 1
ATOM 686 O O . SER A 1 86 ? -0.647 -10.770 5.484 1.00 83.25 86 SER A O 1
ATOM 688 N N . CYS A 1 87 ? -0.218 -11.723 3.507 1.00 89.31 87 CYS A N 1
ATOM 689 C CA . CYS A 1 87 ? -1.599 -12.175 3.315 1.00 89.31 87 CYS A CA 1
ATOM 690 C C . CYS A 1 87 ? -1.921 -13.382 4.212 1.00 89.31 87 CYS A C 1
ATOM 692 O O . CYS A 1 87 ? -1.176 -14.359 4.246 1.00 89.31 87 CYS A O 1
ATOM 694 N N . ASN A 1 88 ? -3.065 -13.351 4.906 1.00 91.44 88 ASN A N 1
ATOM 695 C CA . ASN A 1 88 ? -3.517 -14.479 5.735 1.00 91.44 88 ASN A CA 1
ATOM 696 C C . ASN A 1 88 ? -4.012 -15.670 4.907 1.00 91.44 88 ASN A C 1
ATOM 698 O O . ASN A 1 88 ? -3.991 -16.806 5.377 1.00 91.44 88 ASN A O 1
ATOM 702 N N . ARG A 1 89 ? -4.523 -15.402 3.704 1.00 93.31 89 ARG A N 1
ATOM 703 C CA . ARG A 1 89 ? -5.013 -16.399 2.751 1.00 93.31 89 ARG A CA 1
ATOM 704 C C . ARG A 1 89 ? -4.629 -15.963 1.348 1.00 93.31 89 ARG A C 1
ATOM 706 O O . ARG A 1 89 ? -4.676 -14.773 1.045 1.00 93.31 89 ARG A O 1
ATOM 713 N N . ILE A 1 90 ? -4.268 -16.931 0.517 1.00 92.62 90 ILE A N 1
ATOM 714 C CA . ILE A 1 90 ? -3.950 -16.730 -0.894 1.00 92.62 90 ILE A CA 1
ATOM 715 C C . ILE A 1 90 ? -4.934 -17.578 -1.693 1.00 92.62 90 ILE A C 1
ATOM 717 O O . ILE A 1 90 ? -5.104 -18.761 -1.403 1.00 92.62 90 ILE A O 1
ATOM 721 N N . PHE A 1 91 ? -5.596 -16.951 -2.660 1.00 88.38 91 PHE A N 1
ATOM 722 C CA . PHE A 1 91 ? -6.430 -17.635 -3.639 1.00 88.38 91 PHE A CA 1
ATOM 723 C C . PHE A 1 91 ? -5.639 -17.693 -4.939 1.00 88.38 91 PHE A C 1
ATOM 725 O O . PHE A 1 91 ? -5.378 -16.654 -5.542 1.00 88.38 91 PHE A O 1
ATOM 732 N N . ASP A 1 92 ? -5.234 -18.895 -5.326 1.00 82.44 92 ASP A N 1
ATOM 733 C CA . ASP A 1 92 ? -4.635 -19.167 -6.627 1.00 82.44 92 ASP A CA 1
ATOM 734 C C . ASP A 1 92 ? -5.696 -19.863 -7.487 1.00 82.44 92 ASP A C 1
ATOM 736 O O . ASP A 1 92 ? -6.418 -20.729 -6.994 1.00 82.44 92 ASP A O 1
ATOM 740 N N . GLY A 1 93 ? -5.858 -19.420 -8.731 1.00 69.94 93 GLY A N 1
ATOM 741 C CA . GLY A 1 93 ? -6.896 -19.900 -9.651 1.00 69.94 93 GLY A CA 1
ATOM 742 C C . GLY A 1 93 ? -6.517 -21.179 -10.401 1.00 69.94 93 GLY A C 1
ATOM 743 O O . GLY A 1 93 ? -7.087 -21.425 -11.464 1.00 69.94 93 GLY A O 1
ATOM 744 N N . LEU A 1 94 ? -5.529 -21.925 -9.893 1.00 55.41 94 LEU A N 1
ATOM 745 C CA . LEU A 1 94 ? -5.022 -23.181 -10.451 1.00 55.41 94 LEU A CA 1
ATOM 746 C C . LEU A 1 94 ? -5.805 -24.400 -9.952 1.00 55.41 94 LEU A C 1
ATOM 748 O O . LEU A 1 94 ? -6.078 -24.483 -8.732 1.00 55.41 94 LEU A O 1
#

Organism: Phlebotomus papatasi (NCBI:txid29031)

Foldseek 3Di:
DVLCVVLVNVVQPPDDDPCPVVSLVPDDPLRVVSVVVSVCLVVVDQEAEAEAHDPVNQVVVLCCCVPRVVRHHYHYHHPDVVSCPPPPDDDDPD

Secondary structure (DSSP, 8-state):
-HHHHHTT-TTTSSS-STHHHHHHHHS-HHHHHHHHHHHHHHH--SEEEEES--HHHHHHHHHHHHHH-TTSEEEEE-SSGGGGTT-S------

pLDDT: mean 82.89, std 14.63, range [49.03, 95.75]

Sequence (94 aa):
MEALRYFELGQKISILPKQLNDTISHLTADEKQILCLVKIWLERPIIVIVENPHPDALNKINSTMNDSFKDATVIKIATSQHQLISCNRIFDGL

Radius of gyration: 14.39 Å; chains: 1; bounding box: 23×48×24 Å